Protein AF-A0A4V1UV69-F1 (afdb_monomer_lite)

Foldseek 3Di:
DDPPPPPDDQAEPVNVVVQCPPPVNDHDPVVVVVVVPGDYHHPVVDDPD

Sequence (49 aa):
MHATIHGERTLTELDFSRLAKLFGGQLPPHLAELLSGTEVVPSRDVSAK

Radius of gyration: 12.73 Å; chains: 1; bounding box: 31×33×22 Å

Structure (mmCIF, N/CA/C/O backbone):
data_AF-A0A4V1UV69-F1
#
_entry.id   AF-A0A4V1UV69-F1
#
loop_
_atom_site.group_PDB
_atom_site.id
_atom_site.type_symbol
_atom_site.label_atom_id
_atom_site.label_alt_id
_atom_site.label_comp_id
_atom_site.label_asym_id
_atom_site.label_entity_id
_atom_site.label_seq_id
_atom_site.pdbx_PDB_ins_code
_atom_site.Cartn_x
_atom_site.Cartn_y
_atom_site.Cartn_z
_atom_site.occupancy
_atom_site.B_iso_or_equiv
_atom_site.auth_seq_id
_atom_site.auth_comp_id
_atom_site.auth_asym_id
_atom_site.auth_atom_id
_atom_site.pdbx_PDB_model_num
ATOM 1 N N . MET A 1 1 ? 16.375 24.025 -5.330 1.00 43.03 1 MET A N 1
ATOM 2 C CA . MET A 1 1 ? 16.069 22.819 -4.532 1.00 43.03 1 MET A CA 1
ATOM 3 C C . MET A 1 1 ? 15.258 21.893 -5.425 1.00 43.03 1 MET A C 1
ATOM 5 O O . MET A 1 1 ? 14.086 22.168 -5.638 1.00 43.03 1 MET A O 1
ATOM 9 N N . HIS A 1 2 ? 15.888 20.904 -6.063 1.00 45.78 2 HIS A N 1
ATOM 10 C CA . HIS A 1 2 ? 15.176 19.954 -6.923 1.00 45.78 2 HIS A CA 1
ATOM 11 C C . HIS A 1 2 ? 14.251 19.116 -6.036 1.00 45.78 2 HIS A C 1
ATOM 13 O O . HIS A 1 2 ? 14.729 18.315 -5.239 1.00 45.78 2 HIS A O 1
ATOM 19 N N . ALA A 1 3 ? 12.941 19.343 -6.118 1.00 51.22 3 ALA A N 1
ATOM 20 C CA . ALA A 1 3 ? 11.971 18.453 -5.502 1.00 51.22 3 ALA A CA 1
ATOM 21 C C . ALA A 1 3 ? 11.946 17.172 -6.335 1.00 51.22 3 ALA A C 1
ATOM 23 O O . ALA A 1 3 ? 11.447 17.160 -7.460 1.00 51.22 3 ALA A O 1
ATOM 24 N N . THR A 1 4 ? 12.550 16.109 -5.821 1.00 53.16 4 THR A N 1
ATOM 25 C CA . THR A 1 4 ? 12.508 14.804 -6.469 1.00 53.16 4 THR A CA 1
ATOM 26 C C . THR A 1 4 ? 11.088 14.258 -6.356 1.00 53.16 4 THR A C 1
ATOM 28 O O . THR A 1 4 ? 10.686 13.761 -5.308 1.00 53.16 4 THR A O 1
ATOM 31 N N . ILE A 1 5 ? 10.297 14.368 -7.424 1.00 61.94 5 ILE A N 1
ATOM 32 C CA . ILE A 1 5 ? 9.042 13.622 -7.538 1.00 61.94 5 ILE A CA 1
ATOM 33 C C . ILE A 1 5 ? 9.429 12.185 -7.910 1.00 61.94 5 ILE A C 1
ATOM 35 O O . ILE A 1 5 ? 9.624 11.860 -9.078 1.00 61.94 5 ILE A O 1
ATOM 39 N N . HIS A 1 6 ? 9.623 11.334 -6.899 1.00 52.53 6 HIS A N 1
ATOM 40 C CA . HIS A 1 6 ? 9.861 9.895 -7.052 1.00 52.53 6 HIS A CA 1
ATOM 41 C C . HIS A 1 6 ? 8.540 9.176 -7.369 1.00 52.53 6 HIS A C 1
ATOM 43 O O . HIS A 1 6 ? 7.949 8.522 -6.511 1.00 52.53 6 HIS A O 1
ATOM 49 N N . GLY A 1 7 ? 8.045 9.387 -8.590 1.00 66.06 7 GLY A N 1
ATOM 50 C CA . GLY A 1 7 ? 6.811 8.800 -9.104 1.00 66.06 7 GLY A CA 1
ATOM 51 C C . GLY A 1 7 ? 6.947 7.296 -9.325 1.00 66.06 7 GLY A C 1
ATOM 52 O O . GLY A 1 7 ? 7.852 6.861 -10.025 1.00 66.06 7 GLY A O 1
ATOM 53 N N . GLU A 1 8 ? 6.025 6.557 -8.712 1.00 70.38 8 GLU A N 1
ATOM 54 C CA . GLU A 1 8 ? 5.727 5.134 -8.908 1.00 70.38 8 GLU A CA 1
ATOM 55 C C . GLU A 1 8 ? 6.864 4.150 -8.567 1.00 70.38 8 GLU A C 1
ATOM 57 O O . GLU A 1 8 ? 7.905 4.057 -9.212 1.00 70.38 8 GLU A O 1
ATOM 62 N N . ARG A 1 9 ? 6.630 3.361 -7.515 1.00 76.12 9 ARG A N 1
ATOM 63 C CA . ARG A 1 9 ? 7.460 2.214 -7.125 1.00 76.12 9 ARG A CA 1
ATOM 64 C C . ARG A 1 9 ? 6.605 0.960 -7.187 1.00 76.12 9 ARG A C 1
ATOM 66 O O . ARG A 1 9 ? 5.424 1.023 -6.845 1.00 76.12 9 ARG A O 1
ATOM 73 N N . THR A 1 10 ? 7.208 -0.171 -7.542 1.00 84.88 10 THR A N 1
ATOM 74 C CA . THR A 1 10 ? 6.532 -1.466 -7.439 1.00 84.88 10 THR A CA 1
ATOM 75 C C . THR A 1 10 ? 6.076 -1.683 -6.000 1.00 84.88 10 THR A C 1
ATOM 77 O O . THR A 1 10 ? 6.860 -1.516 -5.058 1.00 84.88 10 THR A O 1
ATOM 80 N N . LEU A 1 11 ? 4.796 -2.005 -5.829 1.00 89.31 11 LEU A N 1
ATOM 81 C CA . LEU A 1 11 ? 4.217 -2.228 -4.518 1.00 89.31 11 LEU A CA 1
ATOM 82 C C . LEU A 1 11 ? 4.710 -3.572 -3.985 1.00 89.31 11 LEU A C 1
ATOM 84 O O . LEU A 1 11 ? 4.428 -4.621 -4.557 1.00 89.31 11 LEU A O 1
ATOM 88 N N . THR A 1 12 ? 5.461 -3.546 -2.888 1.00 91.31 12 THR A N 1
ATOM 89 C CA . THR A 1 12 ? 5.935 -4.780 -2.255 1.00 91.31 12 THR A CA 1
ATOM 90 C C . THR A 1 12 ? 4.978 -5.262 -1.170 1.00 91.31 12 THR A C 1
ATOM 92 O O . THR A 1 12 ? 4.196 -4.485 -0.620 1.00 91.31 12 THR A O 1
ATOM 95 N N . GLU A 1 13 ? 5.088 -6.530 -0.780 1.00 91.06 13 GLU A N 1
ATOM 96 C CA . GLU A 1 13 ? 4.369 -7.078 0.383 1.00 91.06 13 GLU A CA 1
ATOM 97 C C . GLU A 1 13 ? 4.605 -6.260 1.668 1.00 91.06 13 GLU A C 1
ATOM 99 O O . GLU A 1 13 ? 3.691 -6.070 2.482 1.00 91.06 13 GLU A O 1
ATOM 104 N N . LEU A 1 14 ? 5.828 -5.743 1.857 1.00 89.44 14 LEU A N 1
ATOM 105 C CA . LEU A 1 14 ? 6.173 -4.893 2.994 1.00 89.44 14 LEU A CA 1
ATOM 106 C C . LEU A 1 14 ? 5.434 -3.552 2.931 1.00 89.44 14 LEU A C 1
ATOM 108 O O . LEU A 1 14 ? 4.964 -3.058 3.957 1.00 89.44 14 LEU A O 1
ATOM 112 N N . ASP A 1 15 ? 5.308 -2.974 1.740 1.00 88.62 15 ASP A N 1
ATOM 113 C CA . ASP A 1 15 ? 4.573 -1.727 1.535 1.00 88.62 15 ASP A CA 1
ATOM 114 C C . ASP A 1 15 ? 3.086 -1.911 1.750 1.00 88.62 15 ASP A C 1
ATOM 116 O O . ASP A 1 15 ? 2.485 -1.138 2.492 1.00 88.62 15 ASP A O 1
ATOM 120 N N . PHE A 1 16 ? 2.513 -2.973 1.189 1.00 88.06 16 PHE A N 1
ATOM 121 C CA . PHE A 1 16 ? 1.123 -3.343 1.418 1.00 88.06 16 PHE A CA 1
ATOM 122 C C . PHE A 1 16 ? 0.837 -3.489 2.919 1.00 88.06 16 PHE A C 1
ATOM 124 O O . PHE A 1 16 ? -0.100 -2.893 3.449 1.00 88.06 16 PHE A O 1
ATOM 131 N N . SER A 1 17 ? 1.710 -4.197 3.640 1.00 88.94 17 SER A N 1
ATOM 132 C CA . SER A 1 17 ? 1.593 -4.389 5.090 1.00 88.94 17 SER A CA 1
ATOM 133 C C . SER A 1 17 ? 1.670 -3.077 5.876 1.00 88.94 17 SER A C 1
ATOM 135 O O . SER A 1 17 ? 1.017 -2.932 6.910 1.00 88.94 17 SER A O 1
ATOM 137 N N . ARG A 1 18 ? 2.482 -2.116 5.423 1.00 89.12 18 ARG A N 1
ATOM 138 C CA . ARG A 1 18 ? 2.588 -0.779 6.029 1.00 89.12 18 ARG A CA 1
ATOM 139 C C . ARG A 1 18 ? 1.358 0.073 5.719 1.00 89.12 18 ARG A C 1
ATOM 141 O O . ARG A 1 18 ? 0.824 0.701 6.629 1.00 89.12 18 ARG A O 1
ATOM 148 N N . LEU A 1 19 ? 0.876 0.043 4.477 1.00 88.38 19 LEU A N 1
ATOM 149 C CA . LEU A 1 19 ? -0.340 0.733 4.038 1.00 88.38 19 LEU A CA 1
ATOM 150 C C . LEU A 1 19 ? -1.574 0.243 4.790 1.00 88.38 19 LEU A C 1
ATOM 152 O O . LEU A 1 19 ? -2.365 1.059 5.256 1.00 88.38 19 LEU A O 1
ATOM 156 N N . ALA A 1 20 ? -1.686 -1.066 5.021 1.00 85.00 20 ALA A N 1
ATOM 157 C CA . ALA A 1 20 ? -2.774 -1.630 5.809 1.00 85.00 20 ALA A CA 1
ATOM 158 C C . ALA A 1 20 ? -2.785 -1.155 7.270 1.00 85.00 20 ALA A C 1
ATOM 160 O O . ALA A 1 20 ? -3.839 -1.088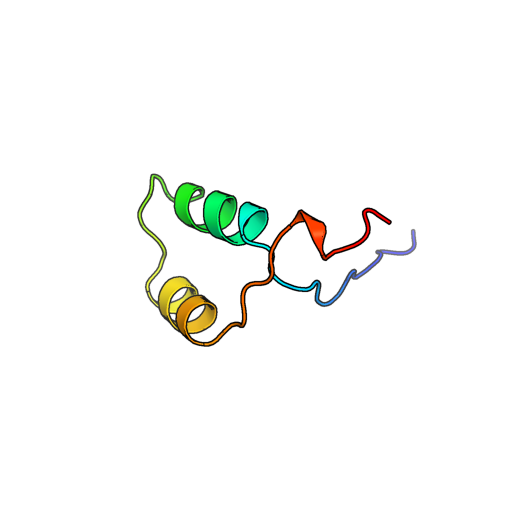 7.895 1.00 85.00 20 ALA A O 1
ATOM 161 N N . LYS A 1 21 ? -1.624 -0.777 7.815 1.00 88.12 21 LYS A N 1
ATOM 162 C CA . LYS A 1 21 ? -1.474 -0.344 9.212 1.00 88.12 21 LYS A CA 1
ATOM 163 C C . LYS A 1 21 ? -1.611 1.167 9.418 1.00 88.12 21 LYS A C 1
ATOM 165 O O . LYS A 1 21 ? -1.817 1.585 10.553 1.00 88.12 21 LYS A O 1
ATOM 170 N N . LEU A 1 22 ? -1.525 1.980 8.361 1.00 84.31 22 LEU A N 1
ATOM 171 C CA . LEU A 1 22 ? -1.471 3.450 8.446 1.00 84.31 22 LEU A CA 1
ATOM 172 C C . LEU A 1 22 ? -2.703 4.091 9.108 1.00 84.31 22 LEU A C 1
ATOM 174 O O . LEU A 1 22 ? -2.584 5.141 9.730 1.00 84.31 22 LEU A O 1
ATOM 178 N N . PHE A 1 23 ? -3.864 3.440 9.030 1.00 80.25 23 PHE A N 1
ATOM 179 C CA . PHE A 1 23 ? -5.144 3.958 9.524 1.00 80.25 23 PHE A CA 1
ATOM 180 C C . PHE A 1 23 ? -5.704 3.120 10.682 1.00 80.25 23 PHE A C 1
ATOM 182 O O . PHE A 1 23 ? -6.890 2.802 10.728 1.00 80.25 23 PHE A O 1
ATOM 189 N N . GLY A 1 24 ? -4.832 2.674 11.592 1.00 81.38 24 GLY A N 1
ATOM 190 C CA . GLY A 1 24 ? -5.240 1.823 12.718 1.00 81.38 24 GLY A CA 1
ATOM 191 C C . GLY A 1 24 ? -5.734 0.438 12.285 1.00 81.38 24 GLY A C 1
ATOM 192 O O . GLY A 1 24 ? -6.517 -0.184 12.994 1.00 81.38 24 GLY A O 1
ATOM 193 N N . GLY A 1 25 ? -5.297 -0.032 11.112 1.00 80.00 25 GLY A N 1
ATOM 194 C CA . GLY A 1 25 ? -5.748 -1.292 10.516 1.00 80.00 25 GLY A CA 1
ATOM 195 C C . GLY A 1 25 ? -6.939 -1.162 9.562 1.00 80.00 25 GLY A C 1
ATOM 196 O O . GLY A 1 25 ? -7.274 -2.143 8.903 1.00 80.00 25 GLY A O 1
ATOM 197 N N . GLN A 1 26 ? -7.568 0.015 9.450 1.00 82.81 26 GLN A N 1
ATOM 198 C CA . GLN A 1 26 ? -8.732 0.215 8.584 1.00 82.81 26 GLN A CA 1
ATOM 199 C C . GLN A 1 26 ? -8.377 1.037 7.345 1.00 82.81 26 GLN A C 1
ATOM 201 O O . GLN A 1 26 ? -8.354 2.265 7.379 1.00 82.81 26 GLN A O 1
ATOM 206 N N . LEU A 1 27 ? -8.130 0.362 6.223 1.00 84.94 27 LEU A N 1
ATOM 207 C CA . LEU A 1 27 ? -7.893 1.041 4.953 1.00 84.94 27 LEU A CA 1
ATOM 208 C C . LEU A 1 27 ? -9.104 1.890 4.520 1.00 84.94 27 LEU A C 1
ATOM 210 O O . LEU A 1 27 ? -10.226 1.380 4.497 1.00 84.94 27 LEU A O 1
ATOM 214 N N . PRO A 1 28 ? -8.894 3.152 4.103 1.00 88.38 28 PRO A N 1
ATOM 215 C CA . PRO A 1 28 ? -9.913 3.938 3.425 1.00 88.38 28 PRO A CA 1
ATOM 216 C C . PRO A 1 28 ? -10.446 3.185 2.194 1.00 88.38 28 PRO A C 1
ATOM 218 O O . PRO A 1 28 ? -9.632 2.618 1.460 1.00 88.38 28 PRO A O 1
ATOM 221 N N . PRO A 1 29 ? -11.763 3.213 1.908 1.00 86.94 29 PRO A N 1
ATOM 222 C CA . PRO A 1 29 ? -12.363 2.432 0.820 1.00 86.94 29 PRO A CA 1
ATOM 223 C C . PRO A 1 29 ? -11.690 2.640 -0.542 1.00 86.94 29 PRO A C 1
ATOM 225 O O . PRO A 1 29 ? -11.363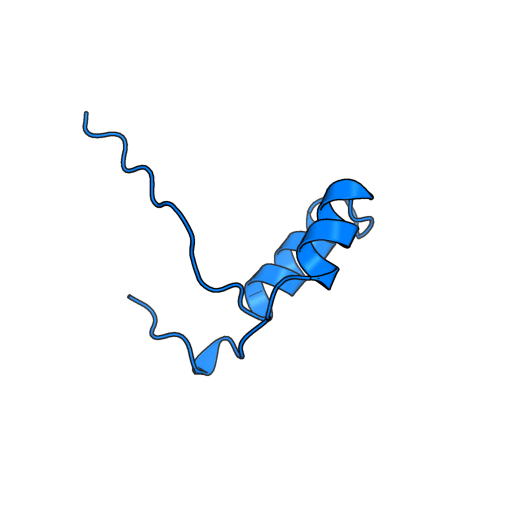 1.676 -1.221 1.00 86.94 29 PRO A O 1
ATOM 228 N N . HIS A 1 30 ? -11.381 3.892 -0.887 1.00 87.38 30 HIS A N 1
ATOM 229 C CA . HIS 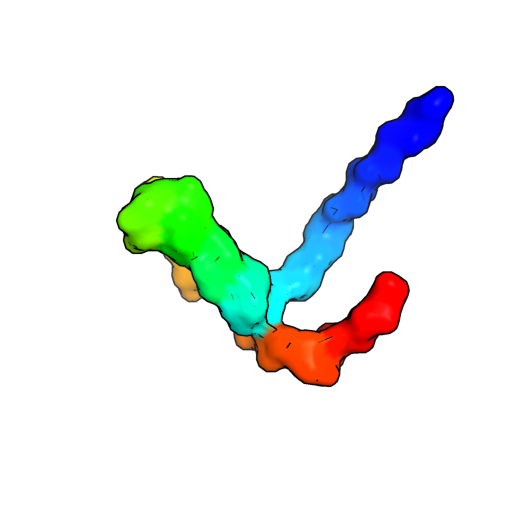A 1 30 ? -10.677 4.240 -2.125 1.00 87.38 30 HIS A CA 1
ATOM 230 C C . HIS A 1 30 ? -9.264 3.632 -2.203 1.00 87.38 30 HIS A C 1
ATOM 232 O O . HIS A 1 30 ? -8.814 3.212 -3.265 1.00 87.38 30 HIS A O 1
ATOM 238 N N . LEU A 1 31 ? -8.545 3.566 -1.077 1.00 84.88 31 LEU A N 1
ATOM 239 C CA . LEU A 1 31 ? -7.220 2.945 -1.038 1.00 84.88 31 LEU A CA 1
ATOM 240 C C . LEU A 1 31 ? -7.328 1.417 -1.103 1.00 84.88 31 LEU A C 1
ATOM 242 O O . LEU A 1 31 ? -6.519 0.786 -1.769 1.00 84.88 31 LEU A O 1
ATOM 246 N N . ALA A 1 32 ? -8.328 0.825 -0.447 1.00 87.81 32 ALA A N 1
ATOM 247 C CA . ALA A 1 32 ? -8.579 -0.612 -0.522 1.00 87.81 32 ALA A CA 1
ATOM 248 C C . ALA A 1 32 ? -8.902 -1.059 -1.958 1.00 87.81 32 ALA A C 1
ATOM 250 O O . ALA A 1 32 ? -8.346 -2.050 -2.425 1.00 87.81 32 ALA A O 1
ATOM 251 N N . GLU A 1 33 ? -9.738 -0.299 -2.669 1.00 90.00 33 GLU A N 1
ATOM 252 C CA . GLU A 1 33 ? -10.053 -0.530 -4.081 1.00 90.00 33 GLU A CA 1
ATOM 2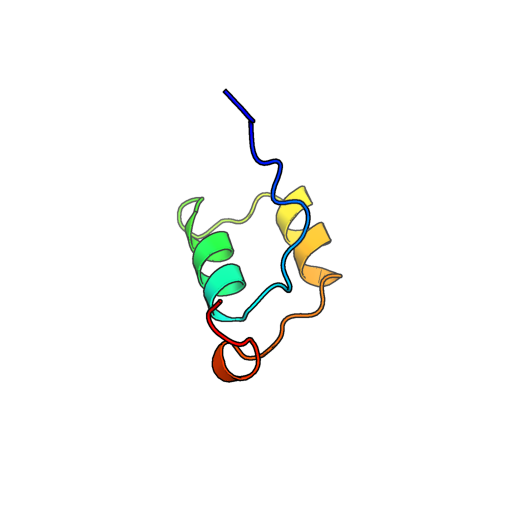53 C C . GLU A 1 33 ? -8.795 -0.448 -4.954 1.00 90.00 33 GLU A C 1
ATOM 255 O O . GLU A 1 33 ? -8.492 -1.391 -5.686 1.00 90.00 33 GLU A O 1
ATOM 260 N N . LEU A 1 34 ? -7.994 0.611 -4.800 1.00 87.75 34 LEU A N 1
ATOM 261 C CA . LEU A 1 34 ? -6.739 0.771 -5.537 1.00 87.75 34 LEU A CA 1
ATOM 262 C C . LEU A 1 34 ? -5.764 -0.393 -5.292 1.00 87.75 34 LEU A C 1
ATOM 264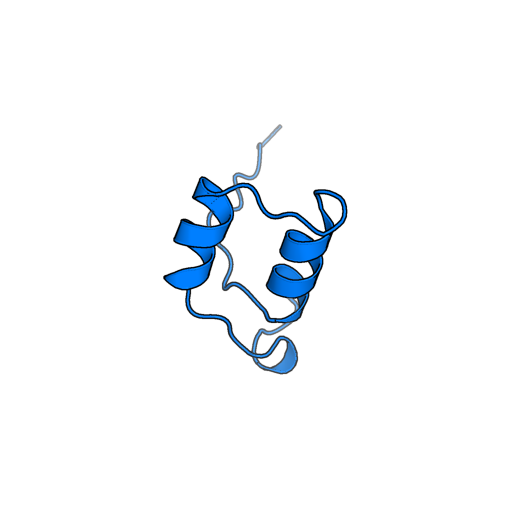 O O . LEU A 1 34 ? -5.202 -0.945 -6.237 1.00 87.75 34 LEU A O 1
ATOM 268 N N . LEU A 1 35 ? -5.581 -0.800 -4.032 1.00 87.06 35 LEU A N 1
ATOM 269 C CA . LEU A 1 35 ? -4.676 -1.896 -3.680 1.00 87.06 35 LEU A CA 1
ATOM 270 C C . LEU A 1 35 ? -5.183 -3.261 -4.150 1.00 87.06 35 LEU A C 1
ATOM 272 O O . LEU A 1 35 ? -4.365 -4.122 -4.451 1.00 87.06 35 LEU A O 1
ATOM 276 N N . SER A 1 36 ? -6.501 -3.459 -4.253 1.00 87.00 36 SER A N 1
ATOM 277 C CA . SER A 1 36 ? -7.075 -4.707 -4.777 1.00 87.00 36 SER A CA 1
ATOM 278 C C . SER A 1 36 ? -6.749 -4.945 -6.255 1.00 87.00 36 SER A C 1
ATOM 280 O O . SER A 1 36 ? -6.653 -6.092 -6.683 1.00 87.00 36 SER A O 1
ATOM 282 N N . GLY A 1 37 ? -6.545 -3.867 -7.020 1.00 87.25 37 GLY A N 1
ATOM 283 C CA . GLY A 1 37 ? -6.148 -3.918 -8.428 1.00 87.25 37 GLY A CA 1
ATOM 284 C C . GLY A 1 37 ? -4.644 -3.777 -8.668 1.00 87.25 37 GLY A C 1
ATOM 285 O O . GLY A 1 37 ? -4.216 -3.822 -9.818 1.00 87.25 37 GLY A O 1
ATOM 286 N N . THR A 1 38 ? -3.840 -3.581 -7.619 1.00 88.81 38 THR A N 1
ATOM 287 C CA . THR A 1 38 ? -2.392 -3.383 -7.749 1.00 88.81 38 THR A CA 1
ATOM 288 C C . THR A 1 38 ? -1.655 -4.703 -7.549 1.00 88.81 38 THR A C 1
ATOM 290 O O . THR A 1 38 ? -1.842 -5.380 -6.540 1.00 88.81 38 THR A O 1
ATOM 293 N N . GLU A 1 39 ? -0.776 -5.058 -8.486 1.00 89.38 39 GLU A N 1
ATOM 294 C CA . GLU A 1 39 ? 0.104 -6.215 -8.331 1.00 89.38 39 GLU A CA 1
ATOM 295 C C . GLU A 1 39 ? 1.090 -5.991 -7.176 1.00 89.38 39 GLU A C 1
ATOM 297 O O . GLU A 1 39 ? 1.805 -4.985 -7.126 1.00 89.38 39 GLU A O 1
ATOM 302 N N . VAL A 1 40 ? 1.118 -6.940 -6.238 1.00 89.00 40 VAL A N 1
ATOM 303 C CA . VAL A 1 40 ? 2.035 -6.936 -5.098 1.00 89.00 40 VAL A CA 1
ATOM 304 C C . VAL A 1 40 ? 3.138 -7.949 -5.354 1.00 89.00 40 VAL A C 1
ATOM 306 O O . VAL A 1 40 ? 2.862 -9.134 -5.534 1.00 89.00 40 VAL A O 1
ATOM 309 N N . VAL A 1 41 ? 4.388 -7.495 -5.319 1.00 89.88 41 VAL A N 1
ATOM 310 C CA . VAL A 1 41 ? 5.554 -8.363 -5.521 1.00 89.88 41 VAL A CA 1
ATOM 311 C C . VAL A 1 41 ? 6.251 -8.693 -4.196 1.00 89.88 41 VAL A C 1
ATOM 313 O O . VAL A 1 41 ? 6.235 -7.875 -3.261 1.00 89.88 41 VAL A O 1
ATOM 316 N N . PRO A 1 42 ? 6.923 -9.852 -4.088 1.00 86.62 42 PRO A N 1
ATOM 317 C CA . PRO A 1 42 ? 7.741 -10.162 -2.929 1.00 86.62 42 PRO A CA 1
ATOM 318 C C . PRO A 1 42 ? 8.823 -9.104 -2.723 1.00 86.62 42 PRO A C 1
ATOM 320 O O . PRO A 1 42 ? 9.547 -8.723 -3.642 1.00 86.62 42 PRO A O 1
ATOM 323 N N . SER A 1 43 ? 8.988 -8.654 -1.478 1.00 82.56 43 SER A N 1
ATOM 324 C CA . SER A 1 43 ? 9.942 -7.571 -1.167 1.00 82.56 43 SER A CA 1
ATOM 325 C C . SER A 1 43 ? 11.393 -7.932 -1.518 1.00 82.56 43 SER A C 1
ATOM 327 O O . SER A 1 43 ? 12.204 -7.048 -1.757 1.00 82.56 43 SER A O 1
ATOM 329 N N . ARG A 1 44 ? 11.715 -9.233 -1.547 1.00 82.94 44 ARG A N 1
ATOM 330 C CA . ARG A 1 44 ? 13.042 -9.769 -1.896 1.00 82.94 44 ARG A CA 1
ATOM 331 C C . ARG A 1 44 ? 13.363 -9.694 -3.392 1.00 82.94 44 ARG A C 1
ATOM 333 O O . ARG A 1 44 ? 14.536 -9.719 -3.745 1.00 82.94 44 ARG A O 1
ATOM 340 N N . ASP A 1 45 ? 12.335 -9.617 -4.234 1.00 82.62 45 ASP A N 1
ATOM 341 C CA . ASP A 1 45 ? 12.481 -9.589 -5.693 1.00 82.62 45 ASP A CA 1
ATOM 342 C C . ASP A 1 45 ? 12.714 -8.159 -6.200 1.00 82.62 45 ASP A C 1
ATOM 344 O O . ASP A 1 45 ? 13.138 -7.945 -7.335 1.00 82.62 45 ASP A O 1
ATOM 348 N N . VAL A 1 46 ? 12.490 -7.162 -5.339 1.00 78.38 46 VAL A N 1
ATOM 349 C CA . VAL A 1 46 ? 12.793 -5.759 -5.611 1.00 78.38 46 VAL A CA 1
ATOM 350 C C . VAL A 1 46 ? 14.168 -5.432 -5.041 1.00 78.38 46 VAL A C 1
ATOM 352 O O . VAL A 1 46 ? 14.371 -5.425 -3.828 1.00 78.38 46 VAL A O 1
ATOM 355 N N . SER A 1 47 ? 15.127 -5.138 -5.922 1.00 72.25 47 SER A N 1
ATOM 356 C CA . SER A 1 47 ? 16.468 -4.720 -5.507 1.00 72.25 47 SER A CA 1
ATOM 357 C C . SER A 1 47 ? 16.383 -3.442 -4.672 1.00 72.25 47 SER A C 1
ATOM 359 O O . SER A 1 47 ? 15.869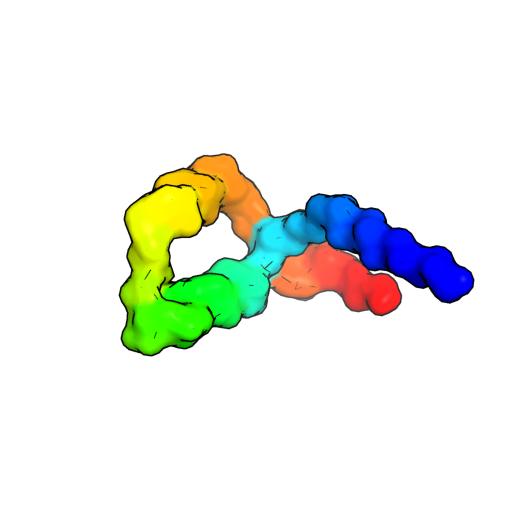 -2.426 -5.145 1.00 72.25 47 SER A O 1
ATOM 361 N N . ALA A 1 48 ? 16.920 -3.475 -3.449 1.00 62.19 48 ALA A N 1
ATOM 362 C CA . ALA A 1 48 ? 17.133 -2.270 -2.658 1.00 62.19 48 ALA A CA 1
ATOM 363 C C . ALA A 1 48 ? 18.118 -1.379 -3.427 1.00 62.19 48 ALA A C 1
ATOM 365 O O . ALA A 1 48 ? 19.266 -1.768 -3.648 1.00 62.19 48 ALA A O 1
ATOM 366 N N . LYS A 1 49 ? 17.619 -0.255 -3.938 1.00 58.59 49 LYS A N 1
ATOM 367 C CA . LYS A 1 49 ? 18.397 0.725 -4.694 1.00 58.59 49 LYS A CA 1
ATOM 368 C C . LYS A 1 49 ? 19.040 1.740 -3.762 1.00 58.59 49 LYS A C 1
ATOM 370 O O . LYS A 1 49 ? 18.391 2.078 -2.747 1.00 58.59 49 LYS A O 1
#

Secondary structure (DSSP, 8-state):
---------PEEHHHHHHHHHTTTT---HHHHHHHHTS-EE-TTTS---

pLDDT: mean 79.87, std 12.98, range [43.03, 91.31]